Protein AF-A0A7S3T2D6-F1 (afdb_monomer_lite)

Structure (mmCIF, N/CA/C/O backbone):
data_AF-A0A7S3T2D6-F1
#
_entry.id   AF-A0A7S3T2D6-F1
#
loop_
_atom_site.group_PDB
_atom_site.id
_atom_site.type_symbol
_atom_site.label_atom_id
_atom_site.label_alt_id
_atom_site.label_comp_id
_atom_site.label_asym_id
_atom_site.label_entity_id
_atom_site.label_seq_id
_atom_site.pdbx_PDB_ins_code
_atom_site.Cartn_x
_atom_site.Cartn_y
_atom_site.Cartn_z
_atom_site.occupancy
_atom_site.B_iso_or_equiv
_atom_site.auth_seq_id
_atom_site.auth_comp_id
_atom_site.auth_asym_id
_atom_site.auth_atom_id
_atom_site.pdbx_PDB_model_num
ATOM 1 N N . TRP A 1 1 ? -27.244 -7.593 -41.920 1.00 43.41 1 TRP A N 1
ATOM 2 C CA . TRP A 1 1 ? -26.584 -8.908 -41.799 1.00 43.41 1 TRP A CA 1
ATOM 3 C C . TRP A 1 1 ? -26.372 -9.183 -40.317 1.00 43.41 1 TRP A C 1
ATOM 5 O O . TRP A 1 1 ? -25.458 -8.660 -39.693 1.00 43.41 1 TRP A O 1
ATOM 15 N N . LEU A 1 2 ? -27.367 -9.839 -39.727 1.00 37.47 2 LEU A N 1
ATOM 16 C CA . LEU A 1 2 ? -27.608 -9.932 -38.292 1.00 37.47 2 LEU A CA 1
ATOM 17 C C . LEU A 1 2 ? -26.801 -11.121 -37.741 1.00 37.47 2 LEU A C 1
ATOM 19 O O . LEU A 1 2 ? -27.232 -12.262 -37.870 1.00 37.47 2 LEU A O 1
ATOM 23 N N . LYS A 1 3 ? -25.602 -10.889 -37.191 1.00 46.53 3 LYS A N 1
ATOM 24 C CA . LYS A 1 3 ? -24.831 -11.949 -36.520 1.00 46.53 3 LYS A CA 1
ATOM 25 C C . LYS A 1 3 ? -25.130 -11.951 -35.021 1.00 46.53 3 LYS A C 1
ATOM 27 O O . LYS A 1 3 ? -24.662 -11.108 -34.262 1.00 46.53 3 LYS A O 1
ATOM 32 N N . SER A 1 4 ? -25.982 -12.906 -34.670 1.00 47.81 4 SER A N 1
ATOM 33 C CA . SER A 1 4 ? -26.192 -13.596 -33.398 1.00 47.81 4 SER A CA 1
ATOM 34 C C . SER A 1 4 ? -25.193 -13.262 -32.285 1.00 47.81 4 SER A C 1
ATOM 36 O O . SER A 1 4 ? -24.049 -13.711 -32.298 1.00 47.81 4 SER A O 1
ATOM 38 N N . ARG A 1 5 ? -25.660 -12.524 -31.272 1.00 44.94 5 ARG A N 1
ATOM 39 C CA . ARG A 1 5 ? -24.991 -12.435 -29.969 1.00 44.94 5 ARG A CA 1
ATOM 40 C C . ARG A 1 5 ? -25.269 -13.727 -29.183 1.00 44.94 5 ARG A C 1
ATOM 42 O O . ARG A 1 5 ? -26.433 -14.131 -29.131 1.00 44.94 5 ARG A O 1
ATOM 49 N N . PRO A 1 6 ? -24.265 -14.372 -28.566 1.00 45.88 6 PRO A N 1
ATOM 50 C CA . PRO A 1 6 ? -24.501 -15.532 -27.718 1.00 45.88 6 PRO A CA 1
ATOM 51 C C . PRO A 1 6 ? -25.311 -15.114 -26.486 1.00 45.88 6 PRO A C 1
ATOM 53 O O . PRO A 1 6 ? -24.957 -14.188 -25.754 1.00 45.88 6 PRO A O 1
ATOM 56 N N . ARG A 1 7 ? -26.450 -15.784 -26.308 1.00 45.06 7 ARG A N 1
ATOM 57 C CA . ARG A 1 7 ? -27.366 -15.655 -25.176 1.00 45.06 7 ARG A CA 1
ATOM 58 C C . ARG A 1 7 ? -26.644 -16.174 -23.931 1.00 45.06 7 ARG A C 1
ATOM 60 O O . ARG A 1 7 ? -26.493 -17.377 -23.782 1.00 45.06 7 ARG A O 1
ATOM 67 N N . PHE A 1 8 ? -26.176 -15.267 -23.076 1.00 39.28 8 PHE A N 1
ATOM 68 C CA . PHE A 1 8 ? -25.630 -15.610 -21.763 1.00 39.28 8 PHE A CA 1
ATOM 69 C C . PHE A 1 8 ? -26.751 -16.269 -20.945 1.00 39.28 8 PHE A C 1
ATOM 71 O O . PHE A 1 8 ? -27.721 -15.612 -20.556 1.00 39.28 8 PHE A O 1
ATOM 78 N N . GLU A 1 9 ? -26.665 -17.586 -20.766 1.00 45.72 9 GLU A N 1
ATOM 79 C CA . GLU A 1 9 ? -27.521 -18.338 -19.855 1.00 45.72 9 GLU A CA 1
ATOM 80 C C . GLU A 1 9 ? -27.359 -17.769 -18.445 1.00 45.72 9 GLU A C 1
ATOM 82 O O . GLU A 1 9 ? -26.256 -17.665 -17.907 1.00 45.72 9 GLU A O 1
ATOM 87 N N . ARG A 1 10 ? -28.479 -17.355 -17.850 1.00 43.12 10 ARG A N 1
ATOM 88 C CA . ARG A 1 10 ? -28.537 -17.003 -16.434 1.00 43.12 10 ARG A CA 1
ATOM 89 C C . ARG A 1 10 ? -28.221 -18.265 -15.644 1.00 43.12 10 ARG A C 1
ATOM 91 O O . ARG A 1 10 ? -29.041 -19.178 -15.617 1.00 43.12 10 ARG A O 1
ATOM 98 N N . ALA A 1 11 ? -27.050 -18.295 -15.013 1.00 43.59 11 ALA A N 1
ATOM 99 C CA . ALA A 1 11 ? -26.725 -19.282 -13.999 1.00 43.59 11 ALA A CA 1
ATOM 100 C C . ALA A 1 11 ? -27.870 -19.330 -12.974 1.00 43.59 11 ALA A C 1
ATOM 102 O O . ALA A 1 11 ? -28.225 -18.318 -12.365 1.00 43.59 11 ALA A O 1
ATOM 103 N N . SER A 1 12 ? -28.488 -20.500 -12.844 1.00 52.84 12 SER A N 1
ATOM 104 C CA . SER A 1 12 ? -29.491 -20.801 -11.829 1.00 52.84 12 SER A CA 1
ATOM 105 C C . SER A 1 12 ? -28.922 -20.534 -10.429 1.00 52.84 12 SER A C 1
ATOM 107 O O . SER A 1 12 ? -27.778 -20.921 -10.176 1.00 52.84 12 SER A O 1
ATOM 109 N N . PRO A 1 13 ? -29.680 -19.921 -9.502 1.00 50.94 13 PRO A N 1
ATOM 110 C CA . PRO A 1 13 ? -29.207 -19.725 -8.140 1.00 50.94 13 PRO A CA 1
ATOM 111 C C . PRO A 1 13 ? -29.037 -21.089 -7.460 1.00 50.94 13 PRO A C 1
ATOM 113 O O . PRO A 1 13 ? -29.991 -21.850 -7.309 1.00 50.94 13 PRO A O 1
ATOM 116 N N . SER A 1 14 ? -27.804 -21.405 -7.070 1.00 56.75 14 SER A N 1
ATOM 117 C CA . SER A 1 14 ? -27.484 -22.548 -6.217 1.00 56.75 14 SER A CA 1
ATOM 118 C C . SER A 1 14 ? -28.263 -22.458 -4.895 1.00 56.75 14 SER A C 1
ATOM 120 O O . SER A 1 14 ? -28.349 -21.364 -4.329 1.00 56.75 14 SER A O 1
ATOM 122 N N . PRO A 1 15 ? -28.810 -23.570 -4.372 1.00 57.34 15 PRO A N 1
ATOM 123 C CA . PRO A 1 15 ? -29.544 -23.557 -3.112 1.00 57.34 15 PRO A CA 1
ATOM 124 C C . PRO A 1 15 ? -28.622 -23.129 -1.957 1.00 57.34 15 PRO A C 1
ATOM 126 O O . PRO A 1 15 ? -27.442 -23.495 -1.962 1.00 57.34 15 PRO A O 1
ATOM 129 N N . PRO A 1 16 ? -29.120 -22.379 -0.956 1.00 52.53 16 PRO A N 1
ATOM 130 C CA . PRO A 1 16 ? -28.322 -22.005 0.204 1.00 52.53 16 PRO A CA 1
ATOM 131 C C . PRO A 1 16 ? -27.984 -23.256 1.028 1.00 52.53 16 PRO A C 1
ATOM 133 O O . PRO A 1 16 ? -28.793 -23.754 1.808 1.00 52.53 16 PRO A O 1
ATOM 136 N N . GLN A 1 17 ? -26.771 -23.780 0.851 1.00 55.50 17 GLN A N 1
ATOM 137 C CA . GLN A 1 17 ? -26.199 -24.791 1.734 1.00 55.50 17 GLN A CA 1
ATOM 138 C C . GLN A 1 17 ? -25.693 -24.110 3.005 1.00 55.50 17 GLN A C 1
ATOM 140 O O . GLN A 1 17 ? -24.587 -23.580 3.045 1.00 55.50 17 GLN A O 1
ATOM 145 N N . SER A 1 18 ? -26.537 -24.073 4.029 1.00 52.66 18 SER A N 1
ATOM 146 C CA . SER A 1 18 ? -26.201 -24.375 5.429 1.00 52.66 18 SER A CA 1
ATOM 147 C C . SER A 1 18 ? -27.348 -23.885 6.304 1.00 52.66 18 SER A C 1
ATOM 149 O O . SER A 1 18 ? -27.675 -22.700 6.350 1.00 52.66 18 SER A O 1
ATOM 151 N N . ALA A 1 19 ? -27.996 -24.832 6.977 1.00 50.47 19 ALA A N 1
ATOM 152 C CA . ALA A 1 19 ? -28.923 -24.539 8.054 1.00 50.47 19 ALA A CA 1
ATOM 153 C C . ALA A 1 19 ? -28.244 -23.613 9.083 1.00 50.47 19 ALA A C 1
ATOM 155 O O . ALA A 1 19 ? -27.038 -23.753 9.312 1.00 50.47 19 ALA A O 1
ATOM 156 N N . PRO A 1 20 ? -28.978 -22.696 9.739 1.00 50.06 20 PRO A N 1
ATOM 157 C CA . PRO A 1 20 ? -28.442 -22.018 10.903 1.00 50.06 20 PRO A CA 1
ATOM 158 C C . PRO A 1 20 ? -28.154 -23.095 11.948 1.00 50.06 20 PRO A C 1
ATOM 160 O O . PRO A 1 20 ? -29.071 -23.675 12.530 1.00 50.06 20 PRO A O 1
ATOM 163 N N . HIS A 1 21 ? -26.874 -23.404 12.154 1.00 48.22 21 HIS A N 1
ATOM 164 C CA . HIS A 1 21 ? -26.460 -24.150 13.328 1.00 48.22 21 HIS A CA 1
ATOM 165 C C . HIS A 1 21 ? -27.089 -23.451 14.538 1.00 48.22 21 HIS A C 1
ATOM 167 O O . HIS A 1 21 ? -26.977 -22.222 14.631 1.00 48.22 21 HIS A O 1
ATOM 173 N N . PRO A 1 22 ? -27.776 -24.176 15.438 1.00 46.22 22 PRO A N 1
ATOM 174 C CA . PRO A 1 22 ? -28.219 -23.585 16.682 1.00 46.22 22 PRO A CA 1
ATOM 175 C C . PRO A 1 22 ? -26.946 -23.156 17.401 1.00 46.22 22 PRO A C 1
ATOM 177 O O . PRO A 1 22 ? -26.199 -23.987 17.917 1.00 46.22 22 PRO A O 1
ATOM 180 N N . PHE A 1 23 ? -26.642 -21.857 17.355 1.00 44.41 23 PHE A N 1
ATOM 181 C CA . PHE A 1 23 ? -25.621 -21.291 18.213 1.00 44.41 23 PHE A CA 1
ATOM 182 C C . PHE A 1 23 ? -25.970 -21.769 19.620 1.00 44.41 23 PHE A C 1
ATOM 184 O O . PHE A 1 23 ? -27.131 -21.611 20.017 1.00 44.41 23 PHE A O 1
ATOM 191 N N . PRO A 1 24 ? -25.033 -22.380 20.365 1.00 49.31 24 PRO A N 1
ATOM 192 C CA . PRO A 1 24 ? -25.282 -22.615 21.767 1.00 49.31 24 PRO A CA 1
ATOM 193 C C . PRO A 1 24 ? -25.617 -21.242 22.338 1.00 49.31 24 PRO A C 1
ATOM 195 O O . PRO A 1 24 ? -24.807 -20.314 22.269 1.00 49.31 24 PRO A O 1
ATOM 198 N N . VAL A 1 25 ? -26.853 -21.093 22.811 1.00 49.94 25 VAL A N 1
ATOM 199 C CA . VAL A 1 25 ? -27.282 -20.004 23.682 1.00 49.94 25 VAL A CA 1
ATOM 200 C C . VAL A 1 25 ? -26.455 -20.184 24.948 1.00 49.94 25 VAL A C 1
ATOM 202 O O . VAL A 1 25 ? -26.887 -20.783 25.927 1.00 49.94 25 VAL A O 1
ATOM 205 N N . GLY A 1 26 ? -25.185 -19.783 24.861 1.00 47.47 26 GLY A N 1
ATOM 206 C CA . GLY A 1 26 ? -24.262 -19.735 25.971 1.00 47.47 26 GLY A CA 1
ATOM 207 C C . GLY A 1 26 ? -24.941 -18.872 27.006 1.00 47.47 26 GLY A C 1
ATOM 208 O O . GLY A 1 26 ? -25.293 -17.730 26.703 1.00 47.47 26 GLY A O 1
ATOM 209 N N . ALA A 1 27 ? -25.216 -19.478 28.159 1.00 51.50 27 ALA A N 1
ATOM 210 C CA . ALA A 1 27 ? -25.874 -18.852 29.284 1.00 51.50 27 ALA A CA 1
ATOM 211 C C . ALA A 1 27 ? -25.360 -17.416 29.425 1.00 51.50 27 ALA A C 1
ATOM 213 O O . ALA A 1 27 ? -24.188 -17.194 29.736 1.00 51.50 27 ALA A O 1
ATOM 214 N N . MET A 1 28 ? -26.228 -16.437 29.144 1.00 58.44 28 MET A N 1
ATOM 215 C CA . MET A 1 28 ? -25.972 -15.082 29.607 1.00 58.44 28 MET A CA 1
ATOM 216 C C . MET A 1 28 ? -25.710 -15.196 31.100 1.00 58.44 28 MET A C 1
ATOM 218 O O . MET A 1 28 ? -26.406 -15.955 31.773 1.00 58.44 28 MET A O 1
ATOM 222 N N . ALA A 1 29 ? -24.713 -14.484 31.619 1.00 53.16 29 ALA A N 1
ATOM 223 C CA . ALA A 1 29 ? -24.583 -14.328 33.055 1.00 53.16 29 ALA A CA 1
ATOM 224 C C . ALA A 1 29 ? -25.915 -13.760 33.574 1.00 53.16 29 ALA A C 1
ATOM 226 O O . ALA A 1 29 ? -26.170 -12.562 33.500 1.00 53.16 29 ALA A O 1
ATOM 227 N N . THR A 1 30 ? -26.797 -14.628 34.071 1.00 55.50 30 THR A N 1
ATOM 228 C CA . THR A 1 30 ? -28.076 -14.289 34.701 1.00 55.50 30 THR A CA 1
ATOM 229 C C . THR A 1 30 ? -27.822 -13.776 36.114 1.00 55.50 30 THR A C 1
ATOM 231 O O . THR A 1 30 ? -28.509 -14.138 37.063 1.00 55.50 30 THR A O 1
ATOM 234 N N . ALA A 1 31 ? -26.788 -12.959 36.276 1.00 60.78 31 ALA A N 1
ATOM 235 C CA . ALA A 1 31 ? -26.508 -12.232 37.488 1.00 60.78 31 ALA A CA 1
ATOM 236 C C . ALA A 1 31 ? -26.829 -10.769 37.189 1.00 60.78 31 ALA A C 1
ATOM 238 O O . ALA A 1 31 ? -26.370 -10.214 36.192 1.00 60.78 31 ALA A O 1
ATOM 239 N N . ARG A 1 32 ? -27.618 -10.138 38.059 1.00 66.44 32 ARG A N 1
ATOM 240 C CA . ARG A 1 32 ? -27.749 -8.678 38.134 1.00 66.44 32 ARG A CA 1
ATOM 241 C C . ARG A 1 32 ? -26.842 -8.185 39.267 1.00 66.44 32 ARG A C 1
ATOM 243 O O . ARG A 1 32 ? -27.360 -7.823 40.323 1.00 66.44 32 ARG A O 1
ATOM 250 N N . PRO A 1 33 ? -25.504 -8.258 39.128 1.00 81.38 33 PRO A N 1
ATOM 251 C CA . PRO A 1 33 ? -24.614 -7.794 40.178 1.00 81.38 33 PRO A CA 1
ATOM 252 C C . PRO A 1 33 ? -24.794 -6.287 40.370 1.00 81.38 33 PRO A C 1
ATOM 254 O O . PRO A 1 33 ? -25.127 -5.552 39.436 1.00 81.38 33 PRO A O 1
ATOM 257 N N . VAL A 1 34 ? -24.578 -5.829 41.597 1.00 87.06 34 VAL A N 1
ATOM 258 C CA . VAL A 1 34 ? -24.656 -4.413 41.960 1.00 87.06 34 VAL A CA 1
ATOM 259 C C . VAL A 1 34 ? -23.226 -3.887 42.095 1.00 87.06 34 VAL A C 1
ATOM 261 O O . VAL A 1 34 ? -22.383 -4.527 42.718 1.00 87.06 34 VAL A O 1
ATOM 264 N N . VAL A 1 35 ? -22.934 -2.746 41.477 1.00 88.38 35 VAL A N 1
ATOM 265 C CA . VAL A 1 35 ? -21.616 -2.102 41.446 1.00 88.38 35 VAL A CA 1
ATOM 266 C C . VAL A 1 35 ? -21.601 -0.944 42.443 1.00 88.38 35 VAL A C 1
ATOM 268 O O . VAL A 1 35 ? -22.503 -0.106 42.444 1.00 88.38 35 VAL A O 1
ATOM 271 N N . SER A 1 36 ? -20.585 -0.891 43.306 1.00 90.44 36 SER A N 1
ATOM 272 C CA . SER A 1 36 ? -20.396 0.214 44.254 1.00 90.44 36 SER A CA 1
ATOM 273 C C . SER A 1 36 ? -19.831 1.456 43.556 1.00 90.44 36 SER A C 1
ATOM 275 O O . SER A 1 36 ? -18.863 1.364 42.806 1.00 90.44 36 SER A O 1
ATOM 277 N N . VAL A 1 37 ? -20.417 2.619 43.836 1.00 90.12 37 VAL A N 1
ATOM 278 C CA . VAL A 1 37 ? -19.948 3.937 43.394 1.00 90.12 37 VAL A CA 1
ATOM 279 C C . VAL A 1 37 ? -19.097 4.539 44.509 1.00 90.12 37 VAL A C 1
ATOM 281 O O . VAL A 1 37 ? -19.578 4.723 45.630 1.00 90.12 37 VAL A O 1
ATOM 284 N N . TYR A 1 38 ? -17.839 4.839 44.206 1.00 90.69 38 TYR A N 1
ATOM 285 C CA . TYR A 1 38 ? -16.885 5.430 45.146 1.00 90.69 38 TYR A CA 1
ATOM 286 C C . TYR A 1 38 ? -16.894 6.961 45.062 1.00 90.69 38 TYR A C 1
ATOM 288 O O . TYR A 1 38 ? -17.257 7.525 44.026 1.00 90.69 38 TYR A O 1
ATOM 296 N N . GLN A 1 39 ? -16.535 7.635 46.158 1.00 86.50 39 GLN A N 1
ATOM 297 C CA . GLN A 1 39 ? -16.316 9.084 46.149 1.00 86.50 39 GLN A CA 1
ATOM 298 C C . GLN A 1 39 ? -14.960 9.416 45.512 1.00 86.50 39 GLN A C 1
ATOM 300 O O . GLN A 1 39 ? -14.012 8.646 45.631 1.00 86.50 39 GLN A O 1
ATOM 305 N N . PHE A 1 40 ? -14.879 10.552 44.812 1.00 84.81 40 PHE A N 1
ATOM 306 C CA . PHE A 1 40 ? -13.643 10.988 44.156 1.00 84.81 40 PHE A CA 1
ATOM 307 C C . PHE A 1 40 ? -12.592 11.466 45.169 1.00 84.81 40 PHE A C 1
ATOM 309 O O . PHE A 1 40 ? -11.432 11.084 45.052 1.00 84.81 40 PHE A O 1
ATOM 316 N N . ASP A 1 41 ? -13.012 12.242 46.176 1.00 84.56 41 ASP A N 1
ATOM 317 C CA . ASP A 1 41 ? -12.111 12.837 47.176 1.00 84.56 41 ASP A CA 1
ATOM 318 C C . ASP A 1 41 ? -11.583 11.808 48.192 1.00 84.56 41 ASP A C 1
ATOM 320 O O . ASP A 1 41 ? -10.433 11.883 48.619 1.00 84.56 41 ASP A O 1
ATOM 324 N N . GLU A 1 42 ? -12.390 10.796 48.529 1.00 84.00 42 GLU A N 1
ATOM 325 C CA . GLU A 1 42 ? -12.012 9.687 49.411 1.00 84.00 42 GLU A CA 1
ATOM 326 C C . GLU A 1 42 ? -12.345 8.339 48.747 1.00 84.00 42 GLU A C 1
ATOM 328 O O . GLU A 1 42 ? -13.463 7.827 48.888 1.00 84.00 42 GLU A O 1
ATOM 333 N N . PRO A 1 43 ? -11.388 7.714 48.034 1.00 75.62 43 PRO A N 1
ATOM 334 C CA . PRO A 1 43 ? -11.640 6.500 47.252 1.00 75.62 43 PRO A CA 1
ATOM 335 C C . PRO A 1 43 ? -11.951 5.265 48.115 1.00 75.62 43 PRO A C 1
ATOM 337 O O . PRO A 1 43 ? -12.404 4.244 47.602 1.00 75.62 43 PRO A O 1
ATOM 340 N N . SER A 1 44 ? -11.722 5.338 49.426 1.00 79.00 44 SER A N 1
ATOM 341 C CA . SER A 1 44 ? -12.074 4.307 50.406 1.00 79.00 44 SER A CA 1
ATOM 342 C C . SER A 1 44 ? -13.554 4.338 50.809 1.00 79.00 44 SER A C 1
ATOM 344 O O . SER A 1 44 ? -14.071 3.318 51.274 1.00 79.00 44 SER A O 1
ATOM 346 N N . GLN A 1 45 ? -14.262 5.456 50.604 1.00 80.38 45 GLN A N 1
ATOM 347 C CA . GLN A 1 45 ? -15.669 5.591 50.978 1.00 80.38 45 GLN A CA 1
ATOM 348 C C . GLN A 1 45 ? -16.617 5.252 49.818 1.00 80.38 45 GLN A C 1
ATOM 350 O O . GLN A 1 45 ? -16.548 5.804 48.716 1.00 80.38 45 GLN A O 1
ATOM 355 N N . LYS A 1 46 ? -17.559 4.338 50.084 1.00 82.81 46 LYS A N 1
ATOM 356 C CA . LYS A 1 46 ? -18.646 3.981 49.161 1.00 82.81 46 LYS A CA 1
ATOM 357 C C . LYS A 1 46 ? -19.782 4.992 49.306 1.00 82.81 46 LYS A C 1
ATOM 359 O O . LYS A 1 46 ? -20.330 5.144 50.392 1.00 82.81 46 LYS A O 1
ATOM 364 N N . LYS A 1 47 ? -20.162 5.655 48.213 1.00 84.44 47 LYS A N 1
ATOM 365 C CA . LYS A 1 47 ? -21.253 6.641 48.188 1.00 84.44 47 LYS A CA 1
ATOM 366 C C . LYS A 1 47 ? -22.621 5.989 47.999 1.00 84.44 47 LYS A C 1
ATOM 368 O O . LYS A 1 47 ? -23.576 6.339 48.681 1.00 84.44 47 LYS A O 1
ATOM 373 N N . SER A 1 48 ? -22.730 5.071 47.043 1.00 85.88 48 SER A N 1
ATOM 374 C CA . SER A 1 48 ? -23.986 4.402 46.688 1.00 85.88 48 SER A CA 1
ATOM 375 C C . SER A 1 48 ? -23.716 3.105 45.921 1.00 85.88 48 SER A C 1
ATOM 377 O O . SER A 1 48 ? -22.569 2.793 45.600 1.00 85.88 48 SER A O 1
ATO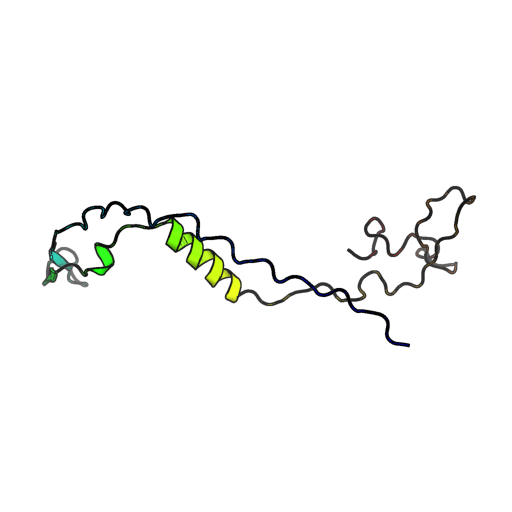M 379 N N . THR A 1 49 ? -24.758 2.324 45.632 1.00 88.75 49 THR A N 1
ATOM 380 C CA . THR A 1 49 ? -24.643 1.086 44.843 1.00 88.75 49 THR A CA 1
ATOM 381 C C . THR A 1 49 ? -25.665 1.120 43.708 1.00 88.75 49 THR A C 1
ATOM 383 O O . THR A 1 49 ? -26.805 1.516 43.933 1.00 88.75 49 THR A O 1
ATOM 386 N N . MET A 1 50 ? -25.260 0.732 42.497 1.00 87.56 50 MET A N 1
ATOM 387 C CA . MET A 1 50 ? -26.085 0.777 41.282 1.00 87.56 50 MET A CA 1
ATOM 388 C C . MET A 1 50 ? -26.066 -0.572 40.550 1.00 87.56 50 MET A C 1
ATOM 390 O O . MET A 1 50 ? -25.027 -1.231 40.538 1.00 87.56 50 MET A O 1
ATOM 394 N N . PRO A 1 51 ? -27.167 -1.015 39.919 1.00 88.12 51 PRO A N 1
ATOM 395 C CA . PRO A 1 51 ? -27.170 -2.262 39.154 1.00 88.12 51 PRO A CA 1
ATOM 396 C C . PRO A 1 51 ? -26.192 -2.192 37.970 1.00 88.12 51 PRO A C 1
ATOM 398 O O . PRO A 1 51 ? -26.076 -1.156 37.313 1.00 88.12 51 PRO A O 1
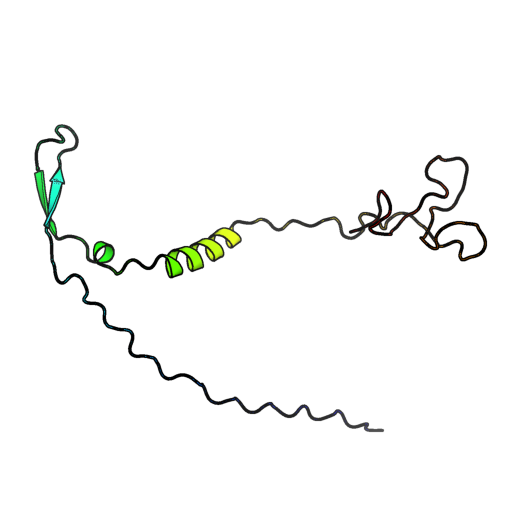ATOM 401 N N . MET A 1 52 ? -25.497 -3.297 37.679 1.00 85.62 52 MET A N 1
ATOM 402 C CA . MET A 1 52 ? -24.580 -3.376 36.540 1.00 85.62 52 MET A CA 1
ATOM 403 C C . MET A 1 52 ? -25.338 -3.176 35.210 1.00 85.62 52 MET A C 1
ATOM 405 O O . MET A 1 52 ? -26.348 -3.848 34.978 1.00 85.62 52 MET A O 1
ATOM 409 N N . PRO A 1 53 ? -24.853 -2.304 34.303 1.00 87.69 53 PRO A N 1
ATOM 410 C CA . PRO A 1 53 ? -25.426 -2.155 32.970 1.00 87.69 53 PRO A CA 1
ATOM 411 C C . PRO A 1 53 ? -25.347 -3.454 32.164 1.00 87.69 53 PRO A C 1
ATOM 413 O O . PRO A 1 53 ? -24.298 -4.096 32.108 1.00 87.69 53 PRO A O 1
ATOM 416 N N . MET A 1 54 ? -26.423 -3.793 31.450 1.00 82.69 54 MET A N 1
ATOM 417 C CA . MET A 1 54 ? -26.488 -5.020 30.642 1.00 82.69 54 MET A CA 1
ATOM 418 C C . MET A 1 54 ? -25.379 -5.122 29.583 1.00 82.69 54 MET A C 1
ATOM 420 O O . MET A 1 54 ? -24.957 -6.225 29.252 1.00 82.69 54 MET A O 1
ATOM 424 N N . ALA A 1 55 ? -24.865 -3.992 29.083 1.00 84.62 55 ALA A N 1
ATOM 425 C CA . ALA A 1 55 ? -23.779 -3.967 28.102 1.00 84.62 55 ALA A CA 1
ATOM 426 C C . ALA A 1 55 ? -22.495 -4.666 28.593 1.00 84.62 55 ALA A C 1
ATOM 428 O O . ALA A 1 55 ? -21.765 -5.224 27.778 1.00 84.62 55 ALA A O 1
ATOM 429 N N . LEU A 1 56 ? -22.237 -4.674 29.907 1.00 84.81 56 LEU A N 1
ATOM 430 C CA . LEU A 1 56 ? -21.060 -5.318 30.504 1.00 84.81 56 LEU A CA 1
ATOM 431 C C . LEU A 1 56 ? -21.239 -6.830 30.722 1.00 84.81 56 LEU A C 1
ATOM 433 O O . LEU A 1 56 ? -20.253 -7.529 30.929 1.00 84.81 56 LEU A O 1
ATOM 437 N N . ALA A 1 57 ? -22.473 -7.337 30.652 1.00 83.75 57 ALA A N 1
ATOM 438 C CA . ALA A 1 57 ? -22.793 -8.763 30.770 1.00 83.75 57 ALA A CA 1
ATOM 439 C C . ALA A 1 57 ? -22.845 -9.486 29.408 1.00 83.75 57 ALA A C 1
ATOM 441 O O . ALA A 1 57 ? -23.078 -10.694 29.350 1.00 83.75 57 ALA A O 1
ATOM 442 N N . MET A 1 58 ? -22.654 -8.753 28.306 1.00 84.00 58 MET A N 1
ATOM 443 C CA . MET A 1 58 ? -22.655 -9.311 26.954 1.00 84.00 58 MET A CA 1
ATOM 444 C C . MET A 1 58 ? -21.477 -10.276 26.739 1.00 84.00 58 MET A C 1
ATOM 446 O O . MET A 1 58 ? -20.395 -10.064 27.291 1.00 84.00 58 MET A O 1
ATOM 450 N N . PRO A 1 59 ? -21.639 -11.318 25.900 1.00 87.81 59 PRO A N 1
ATOM 451 C CA . PRO A 1 59 ? -20.565 -12.261 25.620 1.00 87.81 59 PRO A CA 1
ATOM 452 C C . PRO A 1 59 ? -19.384 -11.562 24.938 1.00 87.81 59 PRO A C 1
ATOM 454 O O . PRO A 1 59 ? -19.548 -10.835 23.953 1.00 87.81 59 PRO A O 1
ATOM 457 N N . LEU A 1 60 ? -18.176 -11.829 25.434 1.00 89.06 60 LEU A N 1
ATOM 458 C CA . LEU A 1 60 ? -16.943 -11.303 24.855 1.00 89.06 60 LEU A CA 1
ATOM 459 C C . LEU A 1 60 ? -16.703 -11.938 23.477 1.00 89.06 60 LEU A C 1
ATOM 461 O O . LEU A 1 60 ? -16.447 -13.134 23.369 1.00 89.06 60 LEU A O 1
ATOM 465 N N . ARG A 1 61 ? -16.774 -11.128 22.411 1.00 92.50 61 ARG A N 1
ATOM 466 C CA . ARG A 1 61 ? -16.532 -11.555 21.019 1.00 92.50 61 ARG A CA 1
ATOM 467 C C . ARG A 1 61 ? -15.306 -10.848 20.426 1.00 92.50 61 ARG A C 1
ATOM 469 O O . ARG A 1 61 ? -15.480 -9.892 19.662 1.00 92.50 61 ARG A O 1
ATOM 476 N N . PRO A 1 62 ? -14.072 -11.298 20.734 1.00 93.50 62 PRO A N 1
ATOM 477 C CA . PRO A 1 62 ? -12.856 -10.667 20.214 1.00 93.50 62 PRO A CA 1
ATOM 478 C C . PRO A 1 62 ? -12.777 -10.709 18.680 1.00 93.50 62 PRO A C 1
ATOM 480 O O . PRO A 1 62 ? -12.244 -9.780 18.074 1.00 93.50 62 PRO A O 1
ATOM 483 N N . ASP A 1 63 ? -13.371 -11.723 18.044 1.00 95.19 63 ASP A N 1
ATOM 484 C CA . ASP A 1 63 ? -13.402 -11.858 16.583 1.00 95.19 63 ASP A CA 1
ATOM 485 C C . ASP A 1 63 ? -14.186 -10.726 15.913 1.00 95.19 63 ASP A C 1
ATOM 487 O O . ASP A 1 63 ? -13.707 -10.110 14.960 1.00 95.19 63 ASP A O 1
ATOM 491 N N . LEU A 1 64 ? -15.373 -10.398 16.444 1.00 95.19 64 LEU A N 1
ATOM 492 C CA . LEU A 1 64 ? -16.189 -9.301 15.917 1.00 95.19 64 LEU A CA 1
ATOM 493 C C . LEU A 1 64 ? -15.536 -7.947 16.159 1.00 95.19 64 LEU A C 1
ATOM 495 O O . LEU A 1 64 ? -15.527 -7.107 15.260 1.00 95.19 64 LEU A O 1
ATOM 499 N N . VAL A 1 65 ? -14.976 -7.742 17.354 1.00 95.62 65 VAL A N 1
ATOM 500 C CA . VAL A 1 65 ? -14.266 -6.503 17.683 1.00 95.62 65 VAL A CA 1
ATOM 501 C C . VAL A 1 65 ? -13.114 -6.296 16.705 1.00 95.62 65 VAL A C 1
ATOM 503 O O . VAL A 1 65 ? -12.996 -5.220 16.123 1.00 95.62 65 VAL A O 1
ATOM 506 N N . ARG A 1 66 ? -12.313 -7.337 16.446 1.00 97.06 66 ARG A N 1
ATOM 507 C CA . ARG A 1 66 ? -11.208 -7.273 15.485 1.00 97.06 66 ARG A CA 1
ATOM 508 C C . ARG A 1 66 ? -11.706 -7.010 14.064 1.00 97.06 66 ARG A C 1
ATOM 510 O O . ARG A 1 66 ? -11.175 -6.119 13.406 1.00 97.06 66 ARG A O 1
ATOM 517 N N . TYR A 1 67 ? -12.734 -7.725 13.609 1.00 97.75 67 TYR A N 1
ATOM 518 C CA . TYR A 1 67 ? -13.303 -7.554 12.269 1.00 97.75 67 TYR A CA 1
ATOM 519 C C . TYR A 1 67 ? -13.784 -6.117 12.022 1.00 97.75 67 TYR A C 1
ATOM 521 O O . TYR A 1 67 ? -13.391 -5.477 11.043 1.00 97.75 67 TYR A O 1
ATOM 529 N N . VAL A 1 68 ? -14.594 -5.581 12.936 1.00 97.56 68 VAL A N 1
ATOM 530 C CA . VAL A 1 68 ? -15.143 -4.224 12.827 1.00 97.56 68 VAL A CA 1
ATOM 531 C C . VAL A 1 68 ? -14.034 -3.182 12.945 1.00 97.56 68 VAL A C 1
ATOM 533 O O . VAL A 1 68 ? -13.954 -2.278 12.113 1.00 97.56 68 VAL A O 1
ATOM 536 N N . HIS A 1 69 ? -13.136 -3.329 13.923 1.00 97.50 69 HIS A N 1
ATOM 537 C CA . HIS A 1 69 ? -12.034 -2.394 14.133 1.00 97.50 69 HIS A CA 1
ATOM 538 C C . HIS A 1 69 ? -11.124 -2.293 12.904 1.00 97.50 69 HIS A C 1
ATOM 540 O O . HIS A 1 69 ? -10.824 -1.189 12.448 1.00 97.50 69 HIS A O 1
ATOM 546 N N . THR A 1 70 ? -10.722 -3.425 12.317 1.00 97.12 70 THR A N 1
ATOM 547 C CA . THR A 1 70 ? -9.872 -3.436 11.120 1.00 97.12 70 THR A CA 1
ATOM 548 C C . THR A 1 70 ? -10.538 -2.731 9.939 1.00 97.12 70 THR A C 1
ATOM 550 O O . THR A 1 70 ? -9.855 -2.031 9.191 1.00 97.12 70 THR A O 1
ATOM 553 N N . ASN A 1 71 ? -11.852 -2.878 9.764 1.00 97.44 71 ASN A N 1
ATOM 554 C CA . ASN A 1 71 ? -12.572 -2.229 8.670 1.00 97.44 71 ASN A CA 1
ATOM 555 C C . ASN A 1 71 ? -12.760 -0.727 8.913 1.00 97.44 71 ASN A C 1
ATOM 557 O O . ASN A 1 71 ? -12.438 0.070 8.037 1.00 97.44 71 ASN A O 1
ATOM 561 N N . ILE A 1 72 ? -13.170 -0.321 10.117 1.00 97.69 72 ILE A N 1
ATOM 562 C CA . ILE A 1 72 ? -13.319 1.101 10.471 1.00 97.69 72 ILE A CA 1
ATOM 563 C C . ILE A 1 72 ? -11.970 1.832 10.413 1.00 97.69 72 ILE A C 1
ATOM 565 O O . ILE A 1 72 ? -11.900 2.969 9.949 1.00 97.69 72 ILE A O 1
ATOM 569 N N . SER A 1 73 ? -10.880 1.179 10.825 1.00 96.56 73 SER A N 1
ATOM 570 C CA . SER A 1 73 ? -9.528 1.748 10.780 1.00 96.56 73 SER A CA 1
ATOM 571 C C . SER A 1 73 ? -9.086 2.113 9.354 1.00 96.56 73 SER A C 1
ATOM 573 O O . SER A 1 73 ? -8.357 3.088 9.161 1.00 96.56 73 SER A O 1
ATOM 575 N N . LYS A 1 74 ? -9.562 1.391 8.331 1.00 96.31 74 LYS A N 1
ATOM 576 C CA . LYS A 1 74 ? -9.241 1.691 6.926 1.00 96.31 74 LYS A CA 1
ATOM 577 C C . LYS A 1 74 ? -9.894 2.985 6.431 1.00 96.31 74 LYS A C 1
ATOM 579 O O . LYS A 1 74 ? -9.300 3.646 5.588 1.00 96.31 74 LYS A O 1
ATOM 584 N N . ASN A 1 75 ? -11.037 3.392 6.985 1.00 96.56 75 ASN A N 1
ATOM 585 C CA . ASN A 1 75 ? -11.794 4.558 6.506 1.00 96.56 75 ASN A CA 1
ATOM 586 C C . ASN A 1 75 ? -11.066 5.896 6.714 1.00 96.56 75 ASN A C 1
ATOM 588 O O . ASN A 1 75 ? -11.349 6.859 6.013 1.00 96.56 75 ASN A O 1
ATOM 592 N N . LYS A 1 76 ? -10.128 5.970 7.668 1.00 95.81 76 LYS A N 1
ATOM 593 C CA . LYS A 1 76 ? -9.335 7.184 7.934 1.00 95.81 76 LYS A CA 1
ATOM 594 C C . LYS A 1 76 ? -8.109 7.326 7.024 1.00 95.81 76 LYS A C 1
ATOM 596 O O . LYS A 1 76 ? -7.382 8.309 7.136 1.00 95.81 76 LYS A O 1
ATOM 601 N N . ARG A 1 77 ? -7.831 6.339 6.166 1.00 96.69 77 ARG A N 1
ATOM 602 C CA . ARG A 1 77 ? -6.666 6.362 5.275 1.00 96.69 77 ARG A CA 1
ATOM 603 C C . ARG A 1 77 ? -6.927 7.329 4.125 1.00 96.69 77 ARG A C 1
ATOM 605 O O . ARG A 1 77 ? -7.935 7.214 3.437 1.00 96.69 77 ARG A O 1
ATOM 612 N N . GLN A 1 78 ? -6.004 8.259 3.909 1.00 96.56 78 GLN A N 1
ATOM 613 C CA . GLN A 1 78 ? -6.022 9.121 2.730 1.00 96.56 78 GLN A CA 1
ATOM 614 C C . GLN A 1 78 ? -5.508 8.337 1.521 1.00 96.56 78 GLN A C 1
ATOM 616 O O . GLN A 1 78 ? -4.571 7.547 1.649 1.00 96.56 78 GLN A O 1
ATOM 621 N N . ALA A 1 79 ? -6.135 8.534 0.361 1.00 95.25 79 ALA A N 1
ATOM 622 C CA . ALA A 1 79 ? -5.678 7.921 -0.878 1.00 95.25 79 ALA A CA 1
ATOM 623 C C . ALA A 1 79 ? -4.309 8.493 -1.267 1.00 95.25 79 ALA A C 1
ATOM 625 O O . ALA A 1 79 ? -4.118 9.707 -1.290 1.00 95.25 79 ALA A O 1
ATOM 626 N N . TYR A 1 80 ? -3.371 7.611 -1.588 1.00 96.06 80 TYR A N 1
ATOM 627 C CA . TYR A 1 80 ? -2.043 7.960 -2.071 1.00 96.06 80 TYR A CA 1
ATOM 628 C C . TYR A 1 80 ? -1.716 7.079 -3.275 1.00 96.06 80 TYR A C 1
ATOM 630 O O . TYR A 1 80 ? -2.140 5.926 -3.347 1.00 96.06 80 TYR A O 1
ATOM 638 N N . ALA A 1 81 ? -0.976 7.628 -4.231 1.00 95.44 81 ALA A N 1
ATOM 639 C CA . ALA A 1 81 ? -0.553 6.922 -5.430 1.00 95.44 81 ALA A CA 1
ATOM 640 C C . ALA A 1 81 ? 0.790 7.471 -5.917 1.00 95.44 81 ALA A C 1
ATOM 642 O O . ALA A 1 81 ? 1.151 8.613 -5.626 1.00 95.44 81 ALA A O 1
ATOM 643 N N . VAL A 1 82 ? 1.513 6.656 -6.683 1.00 93.88 82 VAL A N 1
ATOM 644 C CA . VAL A 1 82 ? 2.644 7.124 -7.490 1.00 93.88 82 VAL A CA 1
ATOM 645 C C . VAL A 1 82 ? 2.084 7.882 -8.701 1.00 93.88 82 VAL A C 1
ATOM 647 O O . VAL A 1 82 ? 1.004 7.556 -9.196 1.00 93.88 82 VAL A O 1
ATOM 650 N N . GLY A 1 83 ? 2.779 8.921 -9.171 1.00 92.06 83 GLY A N 1
ATOM 651 C CA . GLY A 1 83 ? 2.341 9.683 -10.342 1.00 92.06 83 GLY A CA 1
ATOM 652 C C . GLY A 1 83 ? 2.217 8.795 -11.587 1.00 92.06 83 GLY A C 1
ATOM 653 O O . GLY A 1 83 ? 3.080 7.963 -11.850 1.00 92.06 83 GLY A O 1
ATOM 654 N N . ALA A 1 84 ? 1.160 8.998 -12.378 1.00 92.00 84 ALA A N 1
ATOM 655 C CA . ALA A 1 84 ? 0.772 8.082 -13.457 1.00 92.00 84 ALA A CA 1
ATOM 656 C C . ALA A 1 84 ? 1.848 7.841 -14.535 1.00 92.00 84 ALA A C 1
ATOM 658 O O . ALA A 1 84 ? 1.830 6.808 -15.195 1.00 92.00 84 ALA A O 1
ATOM 659 N N . LYS A 1 85 ? 2.767 8.794 -14.739 1.00 91.88 85 LYS A N 1
ATOM 660 C CA . LYS A 1 85 ? 3.840 8.713 -15.746 1.00 91.88 85 LYS A CA 1
ATOM 661 C C . LYS A 1 85 ? 5.239 8.547 -15.147 1.00 91.88 85 LYS A C 1
ATOM 663 O O . LYS A 1 85 ? 6.220 8.573 -15.888 1.00 91.88 85 LYS A O 1
ATOM 668 N N . VAL A 1 86 ? 5.358 8.373 -13.830 1.00 92.25 86 VAL A N 1
ATOM 669 C CA . VAL A 1 86 ? 6.665 8.270 -13.165 1.00 92.25 86 VAL A CA 1
ATOM 670 C C . VAL A 1 86 ? 7.448 7.087 -13.739 1.00 92.25 86 VAL A C 1
ATOM 672 O O . VAL A 1 86 ? 6.943 5.972 -13.815 1.00 92.25 86 VAL A O 1
ATOM 675 N N . GLY A 1 87 ? 8.680 7.350 -14.183 1.00 91.62 87 GLY A N 1
ATOM 676 C CA . GLY A 1 87 ? 9.543 6.352 -14.823 1.00 91.62 87 GLY A CA 1
ATOM 677 C C . GLY A 1 87 ? 9.269 6.102 -16.313 1.00 91.62 87 GLY A C 1
ATOM 678 O O . GLY A 1 87 ? 10.035 5.368 -16.937 1.00 91.62 87 GLY A O 1
ATOM 679 N N . TYR A 1 88 ? 8.247 6.748 -16.897 1.00 93.06 88 TYR A N 1
ATOM 680 C CA . TYR A 1 88 ? 7.839 6.606 -18.306 1.00 93.06 88 TYR A CA 1
ATOM 681 C C . TYR A 1 88 ? 7.943 7.894 -19.142 1.00 93.06 88 TYR A C 1
ATOM 683 O O . TYR A 1 88 ? 7.585 7.903 -20.316 1.00 93.06 88 TYR A O 1
ATOM 691 N N . GLU A 1 89 ? 8.461 8.983 -18.577 1.00 91.69 89 GLU A N 1
ATOM 692 C CA . GLU A 1 89 ? 8.625 10.262 -19.293 1.00 91.69 89 GLU A CA 1
ATOM 693 C C . GLU A 1 89 ? 9.854 10.292 -20.214 1.00 91.69 89 GLU A C 1
ATOM 695 O O . GLU A 1 89 ? 9.971 11.152 -21.083 1.00 91.69 89 GLU A O 1
ATOM 700 N N . THR A 1 90 ? 10.790 9.358 -20.037 1.00 89.81 90 THR A N 1
ATOM 701 C CA . THR A 1 90 ? 12.009 9.300 -20.852 1.00 89.81 90 THR A CA 1
ATOM 702 C C . THR A 1 90 ? 11.710 8.653 -22.198 1.00 89.81 90 THR A C 1
ATOM 704 O O . THR A 1 90 ? 11.304 7.503 -22.219 1.00 89.81 90 THR A O 1
ATOM 707 N N . ALA A 1 91 ? 11.966 9.318 -23.326 1.00 90.56 91 ALA A N 1
ATOM 708 C CA . ALA A 1 91 ? 11.927 8.639 -24.623 1.00 90.56 91 ALA A CA 1
ATOM 709 C C . ALA A 1 91 ? 12.996 7.534 -24.648 1.00 90.56 91 ALA A C 1
ATOM 711 O O . ALA A 1 91 ? 14.160 7.812 -24.370 1.00 90.56 91 ALA A O 1
ATOM 712 N N . ALA A 1 92 ? 12.618 6.287 -24.930 1.00 93.00 92 ALA A N 1
ATOM 713 C CA . ALA A 1 92 ? 13.550 5.167 -24.992 1.00 93.00 92 ALA A CA 1
ATOM 714 C C . ALA A 1 92 ? 13.022 4.051 -25.896 1.00 93.00 92 ALA A C 1
ATOM 716 O O . ALA A 1 92 ? 11.841 3.715 -25.862 1.00 93.00 92 ALA A O 1
ATOM 717 N N . GLU A 1 93 ? 13.918 3.433 -26.660 1.00 93.00 93 GLU A N 1
ATOM 718 C CA . GLU A 1 93 ? 13.606 2.283 -27.511 1.00 93.00 93 GLU A CA 1
ATOM 719 C C . GLU A 1 93 ? 14.687 1.210 -27.354 1.00 93.00 93 GLU A C 1
ATOM 721 O O . GLU A 1 93 ? 15.821 1.488 -26.952 1.00 93.00 93 GLU A O 1
ATOM 726 N N . SER A 1 94 ? 14.325 -0.048 -27.602 1.00 94.19 94 SER A N 1
ATOM 727 C CA . SER A 1 94 ? 15.280 -1.152 -27.583 1.00 94.19 94 SER A CA 1
ATOM 728 C C . SER A 1 94 ? 16.147 -1.129 -28.836 1.00 94.19 94 SER A C 1
ATOM 730 O O . SER A 1 94 ? 15.648 -1.015 -29.948 1.00 94.19 94 SER A O 1
ATOM 732 N N . TRP A 1 95 ? 17.453 -1.325 -28.674 1.00 91.94 95 TRP A N 1
ATOM 733 C CA . TRP A 1 95 ? 18.369 -1.443 -29.812 1.00 91.94 95 TRP A CA 1
ATOM 734 C C . TRP A 1 95 ? 18.317 -2.805 -30.520 1.00 91.94 95 TRP A C 1
ATOM 736 O O . TRP A 1 95 ? 19.037 -3.007 -31.499 1.00 91.94 95 TRP A O 1
ATOM 746 N N . GLY A 1 96 ? 17.520 -3.750 -30.013 1.00 92.31 96 GLY A N 1
ATOM 747 C CA . GLY A 1 96 ? 17.432 -5.105 -30.550 1.00 92.31 96 GLY A CA 1
ATOM 748 C C . GLY A 1 96 ? 18.623 -5.995 -30.178 1.00 92.31 96 GLY A C 1
ATOM 749 O O . GLY A 1 96 ? 19.305 -5.793 -29.173 1.00 92.31 96 GLY A O 1
ATOM 750 N N . THR A 1 97 ? 18.835 -7.050 -30.962 1.00 94.00 97 THR A N 1
ATOM 751 C CA . THR A 1 97 ? 19.904 -8.041 -30.757 1.00 94.00 97 THR A CA 1
ATOM 752 C C . THR A 1 97 ? 21.222 -7.630 -31.423 1.00 94.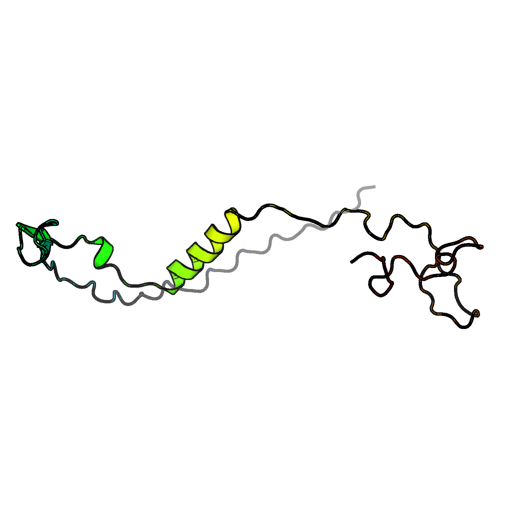00 97 THR A C 1
ATOM 754 O O . THR A 1 97 ? 21.261 -6.702 -32.220 1.00 94.00 97 THR A O 1
ATOM 757 N N . GLY A 1 98 ? 22.317 -8.343 -31.123 1.00 93.88 98 GLY A N 1
ATOM 758 C CA . GLY A 1 98 ? 23.594 -8.187 -31.842 1.00 93.88 98 GLY A CA 1
ATOM 759 C C . GLY A 1 98 ? 24.514 -7.071 -31.335 1.00 93.88 98 GLY A C 1
ATOM 760 O O . GLY A 1 98 ? 25.482 -6.735 -32.003 1.00 93.88 98 GLY A O 1
ATOM 761 N N . ARG A 1 99 ? 24.240 -6.500 -30.153 1.00 88.81 99 ARG A N 1
ATOM 762 C CA . ARG A 1 99 ? 25.038 -5.410 -29.552 1.00 88.81 99 ARG A CA 1
ATOM 763 C C . ARG A 1 99 ? 25.690 -5.766 -28.209 1.00 88.81 99 ARG A C 1
ATOM 765 O O . ARG A 1 99 ? 26.049 -4.865 -27.467 1.00 88.81 99 ARG A O 1
ATOM 772 N N . ALA A 1 100 ? 25.796 -7.062 -27.882 1.00 93.81 100 ALA A N 1
ATOM 773 C CA . ALA A 1 100 ? 26.325 -7.586 -26.607 1.00 93.81 100 ALA A CA 1
ATOM 774 C C . ALA A 1 100 ? 25.657 -6.992 -25.346 1.00 93.81 100 ALA A C 1
ATOM 776 O O . ALA A 1 100 ? 26.280 -6.816 -24.302 1.00 93.81 100 ALA A O 1
ATOM 777 N N . VAL A 1 101 ? 24.369 -6.663 -25.451 1.00 91.06 101 VAL A N 1
ATOM 778 C CA . VAL A 1 101 ? 23.612 -5.936 -24.434 1.00 91.06 101 VAL A CA 1
ATOM 779 C C . VAL A 1 101 ? 22.168 -6.457 -24.390 1.00 91.06 101 VAL A C 1
ATOM 781 O O . VAL A 1 101 ? 21.627 -6.900 -25.403 1.00 91.06 101 VAL A O 1
ATOM 784 N N . ALA A 1 102 ? 21.534 -6.419 -23.211 1.00 92.75 102 ALA A N 1
ATOM 785 C CA . ALA A 1 102 ? 20.145 -6.846 -23.017 1.00 92.75 102 ALA A CA 1
ATOM 786 C C . ALA A 1 102 ? 19.137 -6.011 -23.833 1.00 92.75 102 ALA A C 1
ATOM 788 O O . ALA A 1 102 ? 19.337 -4.815 -24.046 1.00 92.75 102 ALA A O 1
ATOM 789 N N . ARG A 1 103 ? 17.999 -6.624 -24.193 1.00 94.56 103 ARG A N 1
ATOM 790 C CA . ARG A 1 103 ? 16.940 -6.052 -25.056 1.00 94.56 103 ARG A CA 1
ATOM 791 C C . ARG A 1 103 ? 16.071 -4.962 -24.393 1.00 94.56 103 ARG A C 1
ATOM 793 O O . ARG A 1 103 ? 14.993 -4.661 -24.899 1.00 94.56 103 ARG A O 1
ATOM 800 N N . ILE A 1 1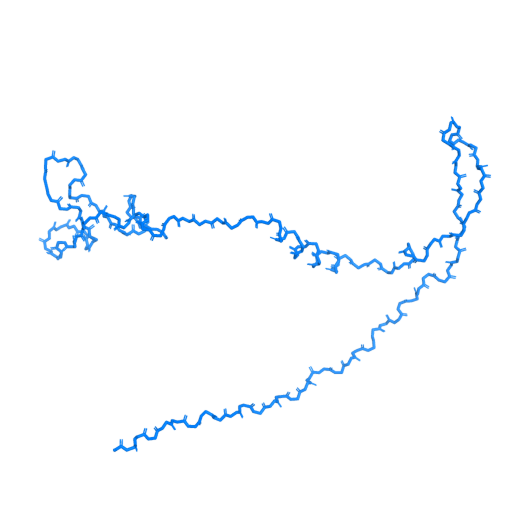04 ? 16.500 -4.390 -23.269 1.00 94.38 104 ILE A N 1
ATOM 801 C CA . ILE A 1 104 ? 15.752 -3.357 -22.529 1.00 94.38 104 ILE A CA 1
ATOM 802 C C . ILE A 1 104 ? 15.819 -2.020 -23.295 1.00 94.38 104 ILE A C 1
ATOM 804 O O . ILE A 1 104 ? 16.885 -1.715 -23.839 1.00 94.38 104 ILE A O 1
ATOM 808 N N . PRO A 1 105 ? 14.737 -1.214 -23.330 1.00 94.69 105 PRO A N 1
ATOM 809 C CA . PRO A 1 105 ? 14.757 0.128 -23.911 1.00 94.69 105 PRO A CA 1
ATOM 810 C C . PRO A 1 105 ? 15.847 1.027 -23.318 1.00 94.69 105 PRO A C 1
ATOM 812 O O . PRO A 1 105 ? 16.110 0.985 -22.112 1.00 94.69 105 PRO A O 1
ATOM 815 N N . ARG A 1 106 ? 16.482 1.848 -24.160 1.00 94.56 106 ARG A N 1
ATOM 816 C CA . ARG A 1 106 ? 17.587 2.737 -23.774 1.00 94.56 106 ARG A CA 1
ATOM 817 C C . ARG A 1 106 ? 17.321 4.182 -24.150 1.00 94.56 106 ARG A C 1
ATOM 819 O O . ARG A 1 106 ? 16.705 4.456 -25.176 1.00 94.56 106 ARG A O 1
ATOM 826 N N . VAL A 1 107 ? 17.831 5.090 -23.323 1.00 94.38 107 VAL A N 1
ATOM 827 C CA . VAL A 1 107 ? 17.748 6.536 -23.562 1.00 94.38 107 VAL A CA 1
ATOM 828 C C . VAL A 1 107 ? 18.554 6.889 -24.824 1.00 94.38 107 VAL A C 1
ATOM 830 O O . VAL A 1 107 ? 19.738 6.538 -24.882 1.00 94.38 107 VAL A O 1
ATOM 833 N N . PRO A 1 108 ? 17.952 7.548 -25.831 1.00 92.00 108 PRO A N 1
ATOM 834 C CA . PRO A 1 108 ? 18.623 7.932 -27.063 1.00 92.00 108 PRO A CA 1
ATOM 835 C C . PRO A 1 108 ? 19.580 9.111 -26.834 1.00 92.00 108 PRO A C 1
ATOM 837 O O . PRO A 1 108 ? 19.587 9.745 -25.778 1.00 92.00 108 PRO A O 1
ATOM 840 N N . GLY A 1 109 ? 20.376 9.422 -27.856 1.00 91.56 109 GLY A N 1
ATOM 841 C CA . GLY A 1 109 ? 21.334 10.529 -27.841 1.00 91.56 109 GLY A CA 1
ATOM 842 C C . GLY A 1 109 ? 22.745 10.118 -27.413 1.00 91.56 109 GLY A C 1
ATOM 843 O O . GLY A 1 109 ? 23.088 8.937 -27.381 1.00 91.56 109 GLY A O 1
ATOM 844 N N . GLY A 1 110 ? 23.575 11.114 -27.108 1.00 93.12 110 GLY A N 1
ATOM 845 C CA . GLY A 1 110 ? 24.976 10.960 -26.711 1.00 93.12 110 GLY A CA 1
ATOM 846 C C . GLY A 1 110 ? 25.466 12.176 -25.919 1.00 93.12 110 GLY A C 1
ATOM 847 O O . GLY A 1 110 ? 24.730 13.145 -25.753 1.00 93.12 110 GLY A O 1
ATOM 848 N N . GLY A 1 111 ? 26.688 12.118 -25.386 1.00 92.31 111 GLY A N 1
ATOM 849 C CA . GLY A 1 111 ? 27.318 13.246 -24.679 1.00 92.31 111 GLY A CA 1
ATOM 850 C C . GLY A 1 111 ? 26.853 13.486 -23.235 1.00 92.31 111 GLY A C 1
ATOM 851 O O . GLY A 1 111 ? 27.453 14.296 -22.538 1.00 92.31 111 GLY A O 1
ATOM 852 N N . THR A 1 112 ? 25.842 12.762 -22.742 1.00 92.00 112 THR A N 1
ATOM 853 C CA . THR A 1 112 ? 25.448 12.771 -21.323 1.00 92.00 112 THR A CA 1
ATOM 854 C C . THR A 1 112 ? 25.668 11.399 -20.694 1.00 92.00 112 THR A C 1
ATOM 856 O O . THR A 1 112 ? 25.505 10.375 -21.355 1.00 92.00 112 THR A O 1
ATOM 859 N N . HIS A 1 113 ? 25.963 11.351 -19.391 1.00 91.69 113 HIS A N 1
ATOM 860 C CA . HIS A 1 113 ? 26.110 10.082 -18.661 1.00 91.69 113 HIS A CA 1
ATOM 861 C C . HIS A 1 113 ? 24.830 9.230 -18.640 1.00 91.69 113 HIS A C 1
ATOM 863 O O . HIS A 1 113 ? 24.894 8.038 -18.337 1.00 91.69 113 HIS A O 1
ATOM 869 N N . ARG A 1 114 ? 23.668 9.831 -18.934 1.00 90.38 114 ARG A N 1
ATOM 870 C CA . ARG A 1 114 ? 22.368 9.154 -18.971 1.00 90.38 114 ARG A CA 1
ATOM 871 C C . ARG A 1 114 ? 22.080 8.491 -20.323 1.00 90.38 114 ARG A C 1
ATOM 873 O O . ARG A 1 114 ? 21.340 7.507 -20.347 1.00 90.38 114 ARG A O 1
ATOM 880 N N . ALA A 1 115 ? 22.657 8.987 -21.418 1.00 91.38 115 ALA A N 1
ATOM 881 C CA . ALA A 1 115 ? 22.476 8.407 -22.746 1.00 91.38 115 ALA A CA 1
ATOM 882 C C . ALA A 1 115 ? 22.969 6.949 -22.788 1.00 91.38 115 ALA A C 1
ATOM 884 O O . ALA A 1 115 ? 23.986 6.599 -22.190 1.00 91.38 115 ALA A O 1
ATOM 885 N N . GLY A 1 116 ? 22.219 6.071 -23.457 1.00 91.00 116 GLY A N 1
ATOM 886 C CA . GLY A 1 116 ? 22.533 4.644 -23.557 1.00 91.00 116 GLY A CA 1
ATOM 887 C C . GLY A 1 116 ? 22.220 3.810 -22.309 1.00 91.00 116 GLY A C 1
ATOM 888 O O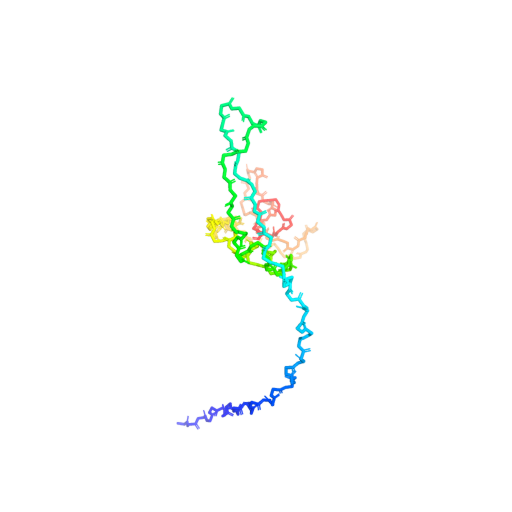 . GLY A 1 116 ? 22.321 2.583 -22.373 1.00 91.00 116 GLY A O 1
ATOM 889 N N . GLN A 1 117 ? 21.799 4.409 -21.188 1.00 94.12 117 GLN A N 1
ATOM 890 C CA . GLN A 1 117 ? 21.338 3.662 -20.012 1.00 94.12 117 GLN A CA 1
ATOM 891 C C . GLN A 1 117 ? 19.951 3.044 -20.237 1.00 94.12 117 GLN A C 1
ATOM 893 O O . GLN A 1 117 ? 19.163 3.532 -21.047 1.00 94.12 117 GLN A O 1
ATOM 898 N N . ALA A 1 118 ? 19.645 1.975 -19.497 1.00 93.25 118 ALA A N 1
ATOM 899 C CA . ALA A 1 118 ? 18.332 1.335 -19.517 1.00 93.25 118 ALA A CA 1
ATOM 900 C C . ALA A 1 118 ? 17.243 2.236 -18.897 1.00 93.25 118 ALA A C 1
ATOM 902 O O . ALA A 1 118 ? 17.492 2.929 -17.904 1.00 93.25 118 ALA A O 1
ATOM 903 N N . ALA A 1 119 ? 16.040 2.192 -19.471 1.00 92.81 119 ALA A N 1
ATOM 904 C CA . ALA A 1 119 ? 14.860 2.948 -19.049 1.00 92.81 119 ALA A CA 1
ATOM 905 C C . ALA A 1 119 ? 13.585 2.077 -19.095 1.00 92.81 119 ALA A C 1
ATOM 907 O O . ALA A 1 119 ? 13.616 0.957 -19.609 1.00 92.81 119 ALA A O 1
ATOM 908 N N . PHE A 1 120 ? 12.478 2.598 -18.548 1.00 91.44 120 PHE A N 1
ATOM 909 C CA . PHE A 1 120 ? 11.132 1.996 -18.443 1.00 91.44 120 PHE A CA 1
ATOM 910 C C . PHE A 1 120 ? 10.977 0.727 -17.606 1.00 91.44 120 PHE A C 1
ATOM 912 O O . PHE A 1 120 ? 9.987 0.607 -16.891 1.00 91.44 120 PHE A O 1
ATOM 919 N N . GLY A 1 121 ? 11.905 -0.222 -17.702 1.00 91.75 121 GLY A N 1
ATOM 920 C CA . GLY A 1 121 ? 11.799 -1.497 -17.001 1.00 91.75 121 GLY A CA 1
ATOM 921 C C . GLY A 1 121 ? 11.819 -1.333 -15.480 1.00 91.75 121 GLY A C 1
ATOM 922 O O . GLY A 1 121 ? 12.602 -0.540 -14.963 1.00 91.75 121 GLY A O 1
ATOM 923 N N . ASN A 1 122 ? 11.019 -2.124 -14.762 1.00 94.44 122 ASN A N 1
ATOM 924 C CA . ASN A 1 122 ? 11.000 -2.152 -13.293 1.00 94.44 122 ASN A CA 1
ATOM 925 C C . ASN A 1 122 ? 12.349 -2.576 -12.682 1.00 94.44 122 ASN A C 1
ATOM 927 O O . ASN A 1 122 ? 12.659 -2.248 -11.541 1.00 94.44 122 ASN A O 1
ATOM 931 N N . GLN A 1 123 ? 13.174 -3.280 -13.459 1.00 93.75 123 GLN A N 1
ATOM 932 C CA . GLN A 1 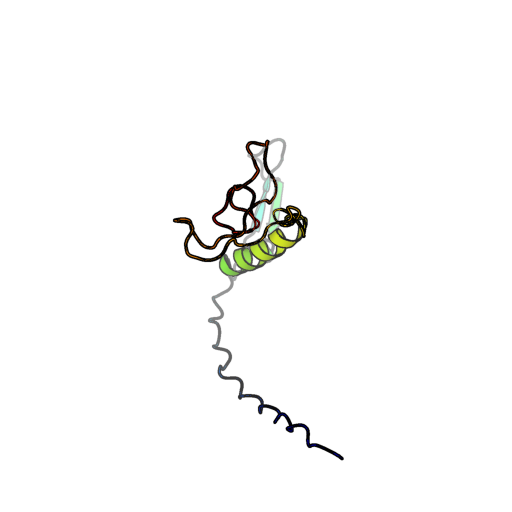123 ? 14.546 -3.638 -13.114 1.00 93.75 123 GLN A CA 1
ATOM 933 C C . GLN A 1 123 ? 15.564 -2.521 -13.398 1.00 93.75 123 GLN A C 1
ATOM 935 O O . GLN A 1 123 ? 16.719 -2.618 -12.987 1.00 93.75 123 GLN A O 1
ATOM 940 N N . ALA A 1 124 ? 15.181 -1.485 -14.150 1.00 92.12 124 ALA A N 1
ATOM 941 C CA . ALA A 1 124 ? 16.062 -0.386 -14.519 1.00 92.12 124 ALA A CA 1
ATOM 942 C C . ALA A 1 124 ? 15.993 0.740 -13.481 1.00 92.12 124 ALA A C 1
ATOM 944 O O . ALA A 1 124 ? 14.927 1.119 -12.998 1.00 92.12 124 ALA A O 1
ATOM 945 N N . ARG A 1 125 ? 17.145 1.341 -13.168 1.00 91.44 125 ARG A N 1
ATOM 946 C CA . ARG A 1 125 ? 17.196 2.505 -12.277 1.00 91.44 125 ARG A CA 1
ATOM 947 C C . ARG A 1 125 ? 16.400 3.667 -12.884 1.00 91.44 125 ARG A C 1
ATOM 949 O O . ARG A 1 125 ? 16.731 4.148 -13.971 1.00 91.44 125 ARG A O 1
ATOM 956 N N . GLY A 1 126 ? 15.390 4.129 -12.146 1.00 89.00 126 GLY A N 1
ATOM 957 C CA . GLY A 1 126 ? 14.479 5.190 -12.582 1.00 89.00 126 GLY A CA 1
ATOM 958 C C . GLY A 1 126 ? 13.418 4.738 -13.592 1.00 89.00 126 GLY A C 1
ATOM 959 O O . GLY A 1 126 ? 12.804 5.596 -14.217 1.00 89.00 126 GLY A O 1
ATOM 960 N N . GLY A 1 127 ? 13.235 3.426 -13.789 1.00 91.62 127 GLY A N 1
ATOM 961 C CA . GLY A 1 127 ? 12.074 2.874 -14.488 1.00 91.62 127 GLY A CA 1
ATOM 962 C C . GLY A 1 127 ? 10.825 2.862 -13.603 1.00 91.62 127 GLY A C 1
ATOM 963 O O . GLY A 1 127 ? 10.910 3.090 -12.395 1.00 91.62 127 GLY A O 1
ATOM 964 N N . GLY A 1 128 ? 9.664 2.647 -14.220 1.00 91.25 128 GLY A N 1
ATOM 965 C CA . GLY A 1 128 ? 8.387 2.578 -13.506 1.00 91.25 128 GLY A CA 1
ATOM 966 C C . GLY A 1 128 ? 8.205 1.256 -12.752 1.00 91.25 128 GLY A C 1
ATOM 967 O O . GLY A 1 128 ? 8.825 0.249 -13.102 1.00 91.25 128 GLY A O 1
ATOM 968 N N . MET A 1 129 ? 7.349 1.271 -11.726 1.00 89.31 129 MET A N 1
ATOM 969 C CA . MET A 1 129 ? 6.906 0.098 -10.956 1.00 89.31 129 MET A CA 1
ATOM 970 C C . MET A 1 129 ? 5.389 -0.028 -10.995 1.00 89.31 129 MET A C 1
ATOM 972 O O . MET A 1 129 ? 4.721 1.031 -10.973 1.00 89.31 129 MET A O 1
#

Foldseek 3Di:
DDDDDDDPDDDDDDPDPDDPDPDPPPDQPPDQDKAFDADPVDRPDTDDIHTDDVVVSDDDDVPVVVVVCVVVVCVPDDDDDDPPCFQPPADWAFPDDDPPDDRATFHDDDDDPRGRAGTQDPPGDRHDD

Organism: NCBI:txid141414

Sequence (129 aa):
WLKSRPRFERASPSPPQSAPHPFPVGAMATARPVVSVYQFDEPSQKKSTMPMPMALAMPLRPDLVRYVHTNISKNKRQAYAVGAKVGYETAAESWGTGRAVARIPRVPGGGTHRAGQAAFGNQARGGGM

Radius of gyration: 34.22 Å; chains: 1; bounding box: 57×38×93 Å

pLDDT: mean 80.89, std 18.55, range [37.47, 97.75]

Secondary structure (DSSP, 8-state):
----------PPPPP-----------------PEEEEEPSS-TTSEEEEEEPPGGGGS---HHHHHHHHHHHHHTTPPP----TTTTT-S--B---SSSSS-S--B---SSSTTTT-B-SSTTSTT---

InterPro domains:
  IPR023574 Large ribosomal subunit protein uL4 domain superfamily [G3DSA:3.40.1370.10] (29-129)
  IPR023574 Large ribosomal subunit protein uL4 domain superfamily [SSF52166] (36-129)
  IPR045240 Large ribosomal subunit protein uL4, eukaryota/archaea [PTHR19431] (31-129)